Protein AF-A0A7V3QHI1-F1 (afdb_monomer_lite)

Secondary structure (DSSP, 8-state):
-HHHHHHHHHHHHHHHHHHHHHHHHHHHHHHHHHHT-TT--HHHHHHHHHHHS-TT-BHHHHHHHH-S-SEEEEEEEE-S------S----EEEEEEEEEE-TTSEEEEEEEE-TT--S-GGGPBEEEEEEEEGGG------------

pLDDT: mean 73.35, std 16.1, range [32.34, 92.44]

Radius of gyration: 21.73 Å; chains: 1; bounding box: 39×49×72 Å

Foldseek 3Di:
DVVVVVVVVVVVVVVVVVVVVVVVVVVLVVLLVLLPDQPRDQVSVVVSCPVQPPFFRFQLSCCVRNNAAPDKDWDWAFDPDDDDDPDDDRDIWIWIWRWHAHPVQKIKIWIFTPPDDPDDNRNTTTHDMDIDGNVVDPPVPPPDPDDD

Structure (mmCIF, N/CA/C/O backbone):
data_AF-A0A7V3QHI1-F1
#
_entry.id   AF-A0A7V3QHI1-F1
#
loop_
_atom_site.group_PDB
_atom_site.id
_atom_site.type_symbol
_atom_site.label_atom_id
_atom_site.label_alt_id
_atom_site.label_comp_id
_atom_site.label_asym_id
_atom_site.label_entity_id
_atom_site.label_seq_id
_atom_site.pdbx_PDB_ins_code
_atom_site.Cartn_x
_atom_site.Cartn_y
_atom_site.Cartn_z
_atom_site.occupancy
_atom_site.B_iso_or_equiv
_atom_site.auth_seq_id
_atom_site.auth_comp_id
_atom_site.auth_asym_id
_atom_site.auth_atom_id
_atom_site.pdbx_PDB_model_num
ATOM 1 N N . MET A 1 1 ? -4.327 35.519 43.438 1.00 55.12 1 MET A N 1
ATOM 2 C CA . MET A 1 1 ? -5.447 34.858 42.721 1.00 55.12 1 MET A CA 1
ATOM 3 C C . MET A 1 1 ? -5.149 34.483 41.259 1.00 55.12 1 MET A C 1
ATOM 5 O O . MET A 1 1 ? -5.795 33.575 40.759 1.00 55.12 1 MET A O 1
ATOM 9 N N . LYS A 1 2 ? -4.163 35.085 40.565 1.00 57.31 2 LYS A N 1
ATOM 10 C CA . LYS A 1 2 ? -3.856 34.761 39.148 1.00 57.31 2 LYS A CA 1
ATOM 11 C C . LYS A 1 2 ? -3.287 33.346 38.908 1.00 57.31 2 LYS A C 1
ATOM 13 O O . LYS A 1 2 ? -3.585 32.745 37.887 1.00 57.31 2 LYS A O 1
ATOM 18 N N . GLY A 1 3 ? -2.529 32.776 39.851 1.00 60.22 3 GLY A N 1
ATOM 19 C CA . GLY A 1 3 ? -1.883 31.460 39.675 1.00 60.22 3 GLY A CA 1
ATOM 20 C C . GLY A 1 3 ? -2.820 30.243 39.686 1.00 60.22 3 GLY A C 1
ATOM 21 O O . GLY A 1 3 ? -2.442 29.179 39.206 1.00 60.22 3 GLY A O 1
ATOM 22 N N . TRP A 1 4 ? -4.043 30.384 40.204 1.00 66.50 4 TRP A N 1
ATOM 23 C CA . TRP A 1 4 ? -5.008 29.279 40.275 1.00 66.50 4 TRP A CA 1
ATOM 24 C C . TRP A 1 4 ? -5.697 29.039 38.922 1.00 66.50 4 TRP A C 1
ATOM 26 O O . TRP A 1 4 ? -5.830 27.900 38.484 1.00 66.50 4 TRP A O 1
ATOM 36 N N . TYR A 1 5 ? -6.008 30.119 38.199 1.00 71.12 5 TYR A N 1
ATOM 37 C CA . TYR A 1 5 ? -6.577 30.067 36.850 1.00 71.12 5 TYR A CA 1
ATOM 38 C C . TYR A 1 5 ? -5.637 29.407 35.832 1.00 71.12 5 TYR A C 1
ATOM 40 O O . TYR A 1 5 ? -6.076 28.572 35.046 1.00 71.12 5 TYR A O 1
ATOM 48 N N . TYR A 1 6 ? -4.334 29.703 35.887 1.00 71.12 6 TYR A N 1
ATOM 49 C CA . TYR A 1 6 ? -3.350 29.082 34.991 1.00 71.12 6 TYR A CA 1
ATOM 50 C C . TYR A 1 6 ? -3.242 27.565 35.179 1.00 71.12 6 TYR A C 1
ATOM 52 O O . TYR A 1 6 ? -3.085 26.839 34.202 1.00 71.12 6 TYR A O 1
ATOM 60 N N . ARG A 1 7 ? -3.371 27.069 36.417 1.00 72.25 7 ARG A N 1
ATOM 61 C CA . ARG A 1 7 ? -3.342 25.627 36.703 1.00 72.25 7 ARG A CA 1
ATOM 62 C C . ARG A 1 7 ? -4.565 24.901 36.145 1.00 72.25 7 ARG A C 1
ATOM 64 O O . ARG A 1 7 ? -4.416 23.806 35.616 1.00 72.25 7 ARG A O 1
ATOM 71 N N . ILE A 1 8 ? -5.744 25.520 36.211 1.00 78.00 8 ILE A N 1
ATOM 72 C CA . ILE A 1 8 ? -6.985 24.951 35.662 1.00 78.00 8 ILE A CA 1
ATOM 73 C C . ILE A 1 8 ? -6.934 24.914 34.129 1.00 78.00 8 ILE A C 1
ATOM 75 O O . ILE A 1 8 ? -7.241 23.883 33.535 1.00 78.00 8 ILE A O 1
ATOM 79 N N . ILE A 1 9 ? -6.487 26.002 33.489 1.00 78.69 9 ILE A N 1
ATOM 80 C CA . ILE A 1 9 ? -6.352 26.067 32.025 1.00 78.69 9 ILE A CA 1
ATOM 81 C C . ILE A 1 9 ? -5.334 25.033 31.532 1.00 78.69 9 ILE A C 1
ATOM 83 O O . ILE A 1 9 ? -5.623 24.305 30.588 1.00 78.69 9 ILE A O 1
ATOM 87 N N . LEU A 1 10 ? -4.175 24.918 32.190 1.00 79.75 10 LEU A N 1
ATOM 88 C CA . LEU A 1 10 ? -3.149 23.939 31.827 1.00 79.75 10 LEU A CA 1
ATOM 89 C C . LEU A 1 10 ? -3.674 22.500 31.936 1.00 79.75 10 LEU A C 1
ATOM 91 O O . LEU A 1 10 ? -3.471 21.710 31.020 1.00 79.75 10 LEU A O 1
ATOM 95 N N . MET A 1 11 ? -4.384 22.172 33.019 1.00 76.12 11 MET A N 1
ATOM 96 C CA . MET A 1 11 ? -4.980 20.846 33.206 1.00 76.12 11 MET A CA 1
ATOM 97 C C . MET A 1 11 ? -6.023 20.541 32.129 1.00 76.12 11 MET A C 1
ATOM 99 O O . MET A 1 11 ? -5.965 19.479 31.523 1.00 76.12 11 MET A O 1
ATOM 103 N N . ALA A 1 12 ? -6.921 21.481 31.820 1.00 73.75 12 ALA A N 1
ATOM 104 C CA . ALA A 1 12 ? -7.907 21.304 30.754 1.00 73.75 12 ALA A CA 1
ATOM 105 C C . ALA A 1 12 ? -7.244 21.080 29.383 1.00 73.75 12 ALA A C 1
ATOM 107 O O . ALA A 1 12 ? -7.670 20.213 28.622 1.00 73.75 12 ALA A O 1
ATOM 108 N N . LEU A 1 13 ? -6.170 21.815 29.087 1.00 77.00 13 LEU A N 1
ATOM 109 C CA . LEU A 1 13 ? -5.438 21.717 27.825 1.00 77.00 13 LEU A CA 1
ATOM 110 C C . LEU A 1 13 ? -4.695 20.377 27.705 1.00 77.00 13 LEU A C 1
ATOM 112 O O . LEU A 1 13 ? -4.743 19.747 26.651 1.00 77.00 13 LEU A O 1
ATOM 116 N N . VAL A 1 14 ? -4.097 19.887 28.797 1.00 73.94 14 VAL A N 1
ATOM 117 C CA . VAL A 1 14 ? -3.502 18.541 28.860 1.00 73.94 14 VAL A CA 1
ATOM 118 C C . VAL A 1 14 ? -4.568 17.464 28.658 1.00 73.94 14 VAL A C 1
ATOM 120 O O . VAL A 1 14 ? -4.362 16.565 27.848 1.00 73.94 14 VAL A O 1
ATOM 123 N N . THR A 1 15 ? -5.731 17.563 29.306 1.00 68.94 15 THR A N 1
ATOM 124 C CA . THR A 1 15 ? -6.814 16.578 29.138 1.00 68.94 15 THR A CA 1
ATOM 125 C C . THR A 1 15 ? -7.354 16.558 27.706 1.00 68.94 15 THR A C 1
ATOM 127 O O . THR A 1 15 ? -7.603 15.484 27.162 1.00 68.94 15 THR A O 1
ATOM 130 N N . ILE A 1 16 ? -7.485 17.723 27.061 1.00 71.50 16 ILE A N 1
ATOM 131 C CA . ILE A 1 16 ? -7.887 17.827 25.649 1.00 71.50 16 ILE A CA 1
ATOM 132 C C . ILE A 1 16 ? -6.830 17.186 24.740 1.00 71.50 16 ILE A C 1
ATOM 134 O O . ILE A 1 16 ? -7.182 16.399 23.863 1.00 71.50 16 ILE A O 1
ATOM 138 N N . LEU A 1 17 ? -5.542 17.465 24.970 1.00 67.94 17 LEU A N 1
ATOM 139 C CA . LEU A 1 17 ? -4.438 16.876 24.203 1.00 67.94 17 LEU A CA 1
ATOM 140 C C . LEU A 1 17 ? -4.372 15.351 24.360 1.00 67.94 17 LEU A C 1
ATOM 142 O O . LEU A 1 17 ? -4.238 14.640 23.365 1.00 67.94 17 LEU A O 1
ATOM 146 N N . VAL A 1 18 ? -4.518 14.839 25.585 1.00 69.75 18 VAL A N 1
ATOM 147 C CA . VAL A 1 18 ? -4.555 13.394 25.859 1.00 69.75 18 VAL A CA 1
ATOM 148 C C . VAL A 1 18 ? -5.783 12.758 25.203 1.00 69.75 18 VAL A C 1
ATOM 150 O O . VAL A 1 18 ? -5.652 11.740 24.527 1.00 69.75 18 VAL A O 1
ATOM 153 N N . GLY A 1 19 ? -6.959 13.385 25.309 1.00 60.81 19 GLY A N 1
ATOM 154 C CA . GLY A 1 19 ? -8.190 12.905 24.677 1.00 60.81 19 GLY A CA 1
ATOM 155 C C . GLY A 1 19 ? -8.113 12.858 23.146 1.00 60.81 19 GLY A C 1
ATOM 156 O O . GLY A 1 19 ? -8.548 11.879 22.538 1.00 60.81 19 GLY A O 1
ATOM 157 N N . LEU A 1 20 ? -7.517 13.874 22.515 1.00 66.75 20 LEU A N 1
ATOM 158 C CA . LEU A 1 20 ? -7.255 13.902 21.070 1.00 66.75 20 LEU A CA 1
ATOM 159 C C . LEU A 1 20 ? -6.260 12.811 20.653 1.00 66.75 20 LEU A C 1
ATOM 161 O O . LEU A 1 20 ? -6.472 12.146 19.639 1.00 66.75 20 LEU A O 1
ATOM 165 N N . SER A 1 21 ? -5.207 12.598 21.445 1.00 63.41 21 SER A N 1
ATOM 166 C CA . SER A 1 21 ? -4.199 11.566 21.184 1.00 63.41 21 SER A CA 1
ATOM 167 C C . SER A 1 21 ? -4.792 10.153 21.261 1.00 63.41 21 SER A C 1
ATOM 169 O O . SER A 1 21 ? -4.610 9.351 20.344 1.00 63.41 21 SER A O 1
ATOM 171 N N . CYS A 1 22 ? -5.595 9.868 22.293 1.00 65.19 22 CYS A N 1
ATOM 172 C CA . CYS A 1 22 ? -6.287 8.585 22.439 1.00 65.19 22 CYS A CA 1
ATOM 173 C C . CYS A 1 22 ? -7.270 8.322 21.290 1.00 65.19 22 CYS A C 1
ATOM 175 O O . CYS A 1 22 ? -7.244 7.237 20.712 1.00 65.19 22 CYS A O 1
ATOM 177 N N . LYS A 1 23 ? -8.089 9.312 20.904 1.00 66.44 23 LYS A N 1
ATOM 178 C CA . LYS A 1 23 ? -9.025 9.166 19.774 1.00 66.44 23 LYS A CA 1
ATOM 179 C C . LYS A 1 23 ? -8.308 8.899 18.454 1.00 66.44 23 LYS A C 1
ATOM 181 O O . LYS A 1 23 ? -8.747 8.055 17.680 1.00 66.44 23 LYS A O 1
ATOM 186 N N . ARG A 1 24 ? -7.188 9.585 18.207 1.00 65.25 24 ARG A N 1
ATOM 187 C CA . ARG A 1 24 ? -6.380 9.378 16.999 1.00 65.25 24 ARG A CA 1
ATOM 188 C C . ARG A 1 24 ? -5.746 7.986 16.967 1.00 65.25 24 ARG A C 1
ATOM 190 O O . ARG A 1 24 ? -5.699 7.367 15.909 1.00 65.25 24 ARG A O 1
ATOM 197 N N . SER A 1 25 ? -5.292 7.491 18.118 1.00 66.69 25 SER A N 1
ATOM 198 C CA . SER A 1 25 ? -4.760 6.131 18.254 1.00 66.69 25 SER A CA 1
ATOM 199 C C . SER A 1 25 ? -5.828 5.072 17.960 1.00 66.69 25 SER A C 1
ATOM 201 O O . SER A 1 25 ? -5.589 4.152 17.182 1.00 66.69 25 SER A O 1
ATOM 203 N N . GLN A 1 26 ? -7.033 5.251 18.508 1.00 69.88 26 GLN A N 1
ATOM 204 C CA . GLN A 1 26 ? -8.155 4.340 18.289 1.00 69.88 26 GLN A CA 1
ATOM 205 C C . GLN A 1 26 ? -8.600 4.320 16.822 1.00 69.88 26 GLN A C 1
ATOM 207 O O . GLN A 1 26 ? -8.705 3.254 16.230 1.00 69.88 26 GLN A O 1
ATOM 212 N N . MET A 1 27 ? -8.725 5.492 16.193 1.00 70.69 27 MET A N 1
ATOM 213 C CA . MET A 1 27 ? -9.063 5.598 14.772 1.00 70.69 27 MET A CA 1
ATOM 214 C C . MET A 1 27 ? -8.028 4.900 13.877 1.00 70.69 27 MET A C 1
ATOM 216 O O . MET A 1 27 ? -8.401 4.196 12.945 1.00 70.69 27 MET A O 1
ATOM 220 N N . LYS A 1 28 ? -6.727 5.034 14.175 1.00 73.44 28 LYS A N 1
ATOM 221 C CA . LYS A 1 28 ? -5.679 4.317 13.431 1.00 73.44 28 LYS A CA 1
ATOM 222 C C . LYS A 1 28 ? -5.825 2.800 13.576 1.00 73.44 28 LYS A C 1
ATOM 224 O O . LYS A 1 28 ? -5.639 2.082 12.600 1.00 73.44 28 LYS A O 1
ATOM 229 N N . HIS A 1 29 ? -6.154 2.319 14.774 1.00 76.62 29 HIS A N 1
ATOM 230 C CA . HIS A 1 29 ? -6.360 0.895 15.018 1.00 76.62 29 HIS A CA 1
ATOM 231 C C . HIS A 1 29 ? -7.565 0.350 14.240 1.00 76.62 29 HIS A C 1
ATOM 233 O O . HIS A 1 29 ? -7.433 -0.662 13.558 1.00 76.62 29 HIS A O 1
ATOM 239 N N . ASP A 1 30 ? -8.694 1.058 14.264 1.00 79.88 30 ASP A N 1
ATOM 240 C CA . ASP A 1 30 ? -9.910 0.661 13.546 1.00 79.88 30 ASP A CA 1
ATOM 241 C C . ASP A 1 30 ? -9.679 0.636 12.022 1.00 79.88 30 ASP A C 1
ATOM 243 O O . ASP A 1 30 ? -10.076 -0.303 11.333 1.00 79.88 30 ASP A O 1
ATOM 247 N N . ILE A 1 31 ? -8.954 1.627 11.489 1.00 79.88 31 ILE A N 1
ATOM 248 C CA . ILE A 1 31 ? -8.588 1.696 10.065 1.00 79.88 31 ILE A CA 1
ATOM 249 C C . ILE A 1 31 ? -7.642 0.548 9.674 1.00 79.88 31 ILE A C 1
ATOM 251 O O . ILE A 1 31 ? -7.776 -0.019 8.589 1.00 79.88 31 ILE A O 1
ATOM 255 N N . LEU A 1 32 ? -6.713 0.155 10.550 1.00 81.12 32 LEU A N 1
ATOM 256 C CA . LEU A 1 32 ? -5.841 -0.999 10.311 1.00 81.12 32 LEU A CA 1
ATOM 257 C C . LEU A 1 32 ? -6.590 -2.331 10.376 1.00 81.12 32 LEU A C 1
ATOM 259 O O . LEU A 1 32 ? -6.287 -3.242 9.610 1.00 81.12 32 LEU A O 1
ATOM 263 N N . GLN A 1 33 ? -7.602 -2.455 11.233 1.00 83.62 33 GLN A N 1
ATOM 264 C CA . GLN A 1 33 ? -8.467 -3.634 11.204 1.00 83.62 33 GLN A CA 1
ATOM 265 C C . GLN A 1 33 ? -9.221 -3.738 9.874 1.00 83.62 33 GLN A C 1
ATOM 267 O O . GLN A 1 33 ? -9.323 -4.828 9.315 1.00 83.62 33 GLN A O 1
ATOM 272 N N . LEU A 1 34 ? -9.684 -2.609 9.325 1.00 84.50 34 LEU A N 1
ATOM 273 C CA . LEU A 1 34 ? -10.283 -2.576 7.989 1.00 84.50 34 LEU A CA 1
ATOM 274 C C . LEU A 1 34 ? -9.268 -2.953 6.901 1.00 84.50 34 LEU A C 1
ATOM 276 O O . LEU A 1 34 ? -9.607 -3.704 5.991 1.00 84.50 34 LEU A O 1
ATOM 280 N N . TRP A 1 35 ? -8.014 -2.508 7.004 1.00 86.50 35 TRP A N 1
ATOM 281 C CA . TRP A 1 35 ? -6.962 -2.884 6.052 1.00 86.50 35 TRP A CA 1
ATOM 282 C C . TRP A 1 35 ? -6.812 -4.407 5.908 1.00 86.50 35 TRP A C 1
ATOM 284 O O . TRP A 1 35 ? -6.757 -4.923 4.791 1.00 86.50 35 TRP A O 1
ATOM 294 N N . HIS A 1 36 ? -6.830 -5.131 7.027 1.00 81.00 36 HIS A N 1
ATOM 295 C CA . HIS A 1 36 ? -6.724 -6.593 7.046 1.00 81.00 36 HIS A CA 1
ATOM 296 C C . HIS A 1 36 ? -8.069 -7.323 6.874 1.00 81.00 36 HIS A C 1
ATOM 298 O O . HIS A 1 36 ? -8.101 -8.552 6.849 1.00 81.00 36 HIS A O 1
ATOM 304 N N . GLY A 1 37 ? -9.182 -6.596 6.753 1.00 82.12 37 GLY A N 1
ATOM 305 C CA . GLY A 1 37 ? -10.508 -7.177 6.577 1.00 82.12 37 GLY A CA 1
ATOM 306 C C . GLY A 1 37 ? -10.692 -7.811 5.196 1.00 82.12 37 GLY A C 1
ATOM 307 O O . GLY A 1 37 ? -10.231 -7.284 4.182 1.00 82.12 37 GLY A O 1
ATOM 308 N N . THR A 1 38 ? -11.421 -8.925 5.141 1.00 76.50 38 THR A N 1
ATOM 309 C CA . THR A 1 38 ? -11.692 -9.677 3.902 1.00 76.50 38 THR A CA 1
ATOM 310 C C . THR A 1 38 ? -12.777 -9.035 3.031 1.00 76.50 38 THR A C 1
ATOM 312 O O . THR A 1 38 ? -12.710 -9.110 1.811 1.00 76.50 38 THR A O 1
ATOM 315 N N . ASN A 1 39 ? -13.730 -8.316 3.635 1.00 77.56 39 ASN A N 1
ATOM 316 C CA . ASN A 1 39 ? -14.883 -7.714 2.946 1.00 77.56 39 ASN A CA 1
ATOM 317 C C . ASN A 1 39 ? -14.727 -6.207 2.666 1.00 77.56 39 ASN A C 1
ATOM 319 O O . ASN A 1 39 ? -15.719 -5.478 2.618 1.00 77.56 39 ASN A O 1
ATOM 323 N N . VAL A 1 40 ? -13.495 -5.714 2.534 1.00 82.56 40 VAL A N 1
ATOM 324 C CA . VAL A 1 40 ? -13.232 -4.285 2.301 1.00 82.56 40 VAL A CA 1
ATOM 325 C C . VAL A 1 40 ? -13.081 -4.014 0.813 1.00 82.56 40 VAL A C 1
ATOM 327 O O . VAL A 1 40 ? -12.215 -4.586 0.152 1.00 82.56 40 VAL A O 1
ATOM 330 N N . ALA A 1 41 ? -13.928 -3.122 0.297 1.00 85.06 41 ALA A N 1
ATOM 331 C CA . ALA A 1 41 ? -13.941 -2.759 -1.113 1.00 85.06 41 ALA A CA 1
ATOM 332 C C . ALA A 1 41 ? -12.640 -2.052 -1.523 1.00 85.06 41 ALA A C 1
ATOM 334 O O . ALA A 1 41 ? -12.051 -1.305 -0.740 1.00 85.06 41 ALA A O 1
ATOM 335 N N . LEU A 1 42 ? -12.226 -2.211 -2.784 1.00 83.50 42 LEU A N 1
ATOM 336 C CA . LEU A 1 42 ? -11.000 -1.600 -3.314 1.00 83.50 42 LEU A CA 1
ATOM 337 C C . LEU A 1 42 ? -10.936 -0.079 -3.092 1.00 83.50 42 LEU A C 1
ATOM 339 O O . LEU A 1 42 ? -9.897 0.450 -2.708 1.00 83.50 42 LEU A O 1
ATOM 343 N N . GLU A 1 43 ? -12.058 0.620 -3.270 1.00 85.50 43 GLU A N 1
ATOM 344 C CA . GLU A 1 43 ? -12.171 2.065 -3.026 1.00 85.50 43 GLU A CA 1
ATOM 345 C C . GLU A 1 43 ? -11.877 2.427 -1.564 1.00 85.50 43 GLU A C 1
ATOM 347 O O . GLU A 1 43 ? -11.181 3.401 -1.285 1.00 85.50 43 GLU A O 1
ATOM 352 N N . GLN A 1 44 ? -12.336 1.606 -0.618 1.00 85.12 44 GLN A N 1
ATOM 353 C CA . GLN A 1 44 ? -12.045 1.800 0.801 1.00 85.12 44 GLN A CA 1
ATOM 354 C C . GLN A 1 44 ? -10.564 1.549 1.095 1.00 85.12 44 GLN A C 1
ATOM 356 O O . GLN A 1 44 ? -9.968 2.291 1.869 1.00 85.12 44 GLN A O 1
ATOM 361 N N . ARG A 1 45 ? -9.936 0.569 0.433 1.00 84.62 45 ARG A N 1
ATOM 362 C CA . ARG A 1 45 ? -8.490 0.314 0.561 1.00 84.62 45 ARG A CA 1
ATOM 363 C C . ARG A 1 45 ? -7.650 1.493 0.070 1.00 84.62 45 ARG A C 1
ATOM 365 O O . ARG A 1 45 ? -6.646 1.813 0.697 1.00 84.62 45 ARG A O 1
ATOM 372 N N . VAL A 1 46 ? -8.077 2.175 -0.996 1.00 85.62 46 VAL A N 1
ATOM 373 C CA . VAL A 1 46 ? -7.436 3.418 -1.466 1.00 85.62 46 VAL A CA 1
ATOM 374 C C . VAL A 1 46 ? -7.481 4.492 -0.385 1.00 85.62 46 VAL A C 1
ATOM 376 O O . VAL A 1 46 ? -6.445 5.073 -0.067 1.00 85.62 46 VAL A O 1
ATOM 379 N N . VAL A 1 47 ? -8.658 4.727 0.202 1.00 86.38 47 VAL A N 1
ATOM 380 C CA . VAL A 1 47 ? -8.825 5.718 1.275 1.00 86.38 47 VAL A CA 1
ATOM 381 C C . VAL A 1 47 ? -7.956 5.357 2.479 1.00 86.38 47 VAL A C 1
ATOM 383 O O . VAL A 1 47 ? -7.246 6.210 2.997 1.00 86.38 47 VAL A O 1
ATOM 386 N N . ILE A 1 48 ? -7.934 4.083 2.880 1.00 85.31 48 ILE A N 1
ATOM 387 C CA . ILE A 1 48 ? -7.092 3.592 3.980 1.00 85.31 48 ILE A CA 1
ATOM 388 C C . ILE A 1 48 ? -5.613 3.900 3.721 1.00 85.31 48 ILE A C 1
ATOM 390 O O . ILE A 1 48 ? -4.936 4.431 4.597 1.00 85.31 48 ILE A O 1
ATOM 394 N N . VAL A 1 49 ? -5.110 3.612 2.519 1.00 86.75 49 VAL A N 1
ATOM 395 C CA . VAL A 1 49 ? -3.712 3.888 2.154 1.00 86.75 49 VAL A CA 1
ATOM 396 C C . VAL A 1 49 ? -3.428 5.387 2.171 1.00 86.75 49 VAL A C 1
ATOM 398 O O . VAL A 1 49 ? -2.397 5.788 2.698 1.00 86.75 49 VAL A O 1
ATOM 401 N N . GLN A 1 50 ? -4.333 6.220 1.654 1.00 85.62 50 GLN A N 1
ATOM 402 C CA . GLN A 1 50 ? -4.175 7.679 1.664 1.00 85.62 50 GLN A CA 1
ATOM 403 C C . GLN A 1 50 ? -4.157 8.266 3.083 1.00 85.62 50 GLN A C 1
ATOM 405 O O . GLN A 1 50 ? -3.390 9.188 3.351 1.00 85.62 50 GLN A O 1
ATOM 410 N N . GLU A 1 51 ? -4.976 7.727 3.987 1.00 83.88 51 GLU A N 1
ATOM 411 C CA . GLU A 1 51 ? -5.068 8.177 5.382 1.00 83.88 51 GLU A CA 1
ATOM 412 C C . GLU A 1 51 ? -3.894 7.682 6.239 1.00 83.88 51 GLU A C 1
ATOM 414 O O . GLU A 1 51 ? -3.409 8.388 7.126 1.00 83.88 51 GLU A O 1
ATOM 419 N N . LEU A 1 52 ? -3.428 6.456 5.993 1.00 84.06 52 LEU A N 1
ATOM 420 C CA . LEU A 1 52 ? -2.380 5.826 6.792 1.00 84.06 52 LEU A CA 1
ATOM 421 C 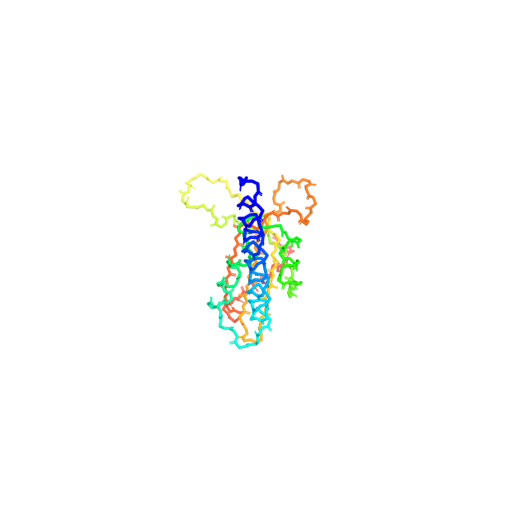C . LEU A 1 52 ? -0.970 6.124 6.285 1.00 84.06 52 LEU A C 1
ATOM 423 O O . LEU A 1 52 ? -0.042 6.221 7.092 1.00 84.06 52 LEU A O 1
ATOM 427 N N . VAL A 1 53 ? -0.792 6.250 4.971 1.00 86.31 53 VAL A N 1
ATOM 428 C CA . VAL A 1 53 ? 0.515 6.376 4.330 1.00 86.31 53 VAL A CA 1
ATOM 429 C C . VAL A 1 53 ? 0.632 7.731 3.648 1.00 86.31 53 VAL A C 1
ATOM 431 O O . VAL A 1 53 ? 0.140 7.959 2.545 1.00 86.31 53 VAL A O 1
ATOM 434 N N . SER A 1 54 ? 1.360 8.637 4.296 1.00 80.94 54 SER A N 1
ATOM 435 C CA . SER A 1 54 ? 1.672 9.942 3.722 1.00 80.94 54 SER A CA 1
ATOM 436 C C . SER A 1 54 ? 2.508 9.818 2.446 1.00 80.94 54 SER A C 1
ATOM 438 O O . SER A 1 54 ? 3.386 8.959 2.331 1.00 80.94 54 SER A O 1
ATOM 440 N N . ALA A 1 55 ? 2.318 10.758 1.519 1.00 76.56 55 ALA A N 1
ATOM 441 C CA . ALA A 1 55 ? 3.243 10.942 0.407 1.00 76.56 55 ALA A CA 1
ATOM 442 C C . ALA A 1 55 ? 4.683 11.107 0.935 1.00 76.56 55 ALA A C 1
ATOM 444 O O . ALA A 1 55 ? 4.925 11.862 1.879 1.00 76.56 55 ALA A O 1
ATOM 445 N N . GLY A 1 56 ? 5.633 10.376 0.347 1.00 79.25 56 GLY A N 1
ATOM 446 C CA . GLY A 1 56 ? 7.026 10.359 0.794 1.00 79.25 56 GLY A CA 1
ATOM 447 C C . GLY A 1 56 ? 7.319 9.491 2.025 1.00 79.25 56 GLY A C 1
ATOM 448 O O . GLY A 1 56 ? 8.457 9.503 2.492 1.00 79.25 56 GLY A O 1
ATOM 449 N N . ALA A 1 57 ? 6.348 8.727 2.544 1.00 85.25 57 ALA A N 1
ATOM 450 C CA . ALA A 1 57 ? 6.599 7.744 3.599 1.00 85.25 57 ALA A CA 1
ATOM 451 C C . ALA A 1 57 ? 7.699 6.758 3.182 1.00 85.25 57 ALA A C 1
ATOM 453 O O . ALA A 1 57 ? 7.755 6.318 2.033 1.00 85.25 57 ALA A O 1
ATOM 454 N N . ARG A 1 58 ? 8.584 6.416 4.119 1.00 88.50 58 ARG A N 1
ATOM 455 C CA . ARG A 1 58 ? 9.676 5.466 3.873 1.00 88.50 58 ARG A CA 1
ATOM 456 C C . ARG A 1 58 ? 9.158 4.033 3.854 1.00 88.50 58 ARG A C 1
ATOM 458 O O . ARG A 1 58 ? 8.183 3.732 4.535 1.00 88.50 58 ARG A O 1
ATOM 465 N N . MET A 1 59 ? 9.853 3.141 3.155 1.00 86.94 59 MET A N 1
ATOM 466 C CA . MET A 1 59 ? 9.504 1.713 3.100 1.00 86.94 59 MET A CA 1
ATOM 467 C C . MET A 1 59 ? 9.340 1.080 4.482 1.00 86.94 59 MET A C 1
ATOM 469 O O . MET A 1 59 ? 8.347 0.401 4.718 1.00 86.94 59 MET A O 1
ATOM 473 N N . SER A 1 60 ? 10.256 1.362 5.415 1.00 85.75 60 SER A N 1
ATOM 474 C CA . SER A 1 60 ? 10.134 0.874 6.796 1.00 85.75 60 SER A CA 1
ATOM 475 C C . SER A 1 60 ? 8.878 1.397 7.493 1.00 85.75 60 SER A C 1
ATOM 477 O O . SER A 1 60 ? 8.168 0.640 8.136 1.00 85.75 60 SER A O 1
ATOM 479 N N . GLN A 1 61 ? 8.552 2.678 7.306 1.00 88.12 61 GLN A N 1
ATOM 480 C CA . GLN A 1 61 ? 7.345 3.272 7.885 1.00 88.12 61 GLN A CA 1
ATOM 481 C C . GLN A 1 61 ? 6.078 2.661 7.292 1.00 88.12 61 GLN A C 1
ATOM 483 O O . GLN A 1 61 ? 5.085 2.518 7.992 1.00 88.12 61 GLN A O 1
ATOM 488 N N . VAL A 1 62 ? 6.101 2.317 6.006 1.00 89.12 62 VAL A N 1
ATOM 489 C CA . VAL A 1 62 ? 4.983 1.648 5.343 1.00 89.12 62 VAL A CA 1
ATOM 490 C C . VAL A 1 62 ? 4.774 0.252 5.917 1.00 89.12 62 VAL A C 1
ATOM 492 O O . VAL A 1 62 ? 3.641 -0.070 6.254 1.00 89.12 62 VAL A O 1
ATOM 495 N N . GLU A 1 63 ? 5.833 -0.540 6.085 1.00 88.94 63 GLU A N 1
ATOM 496 C CA . GLU A 1 63 ? 5.740 -1.863 6.721 1.00 88.94 63 GLU A CA 1
ATOM 497 C C . GLU A 1 63 ? 5.295 -1.775 8.185 1.00 88.94 63 GLU A C 1
ATOM 499 O O . GLU A 1 63 ? 4.451 -2.555 8.615 1.00 88.94 63 GLU A O 1
ATOM 504 N N . ASP A 1 64 ? 5.793 -0.792 8.941 1.00 87.75 64 ASP A N 1
ATOM 505 C CA . ASP A 1 64 ? 5.381 -0.561 10.332 1.00 87.75 64 ASP A CA 1
ATOM 506 C C . ASP A 1 64 ? 3.889 -0.200 10.446 1.00 87.75 64 ASP A C 1
ATOM 508 O O . ASP A 1 64 ? 3.261 -0.417 11.484 1.00 87.75 64 ASP A O 1
ATOM 512 N N . ILE A 1 65 ? 3.323 0.415 9.404 1.00 88.62 65 ILE A N 1
ATOM 513 C CA . ILE A 1 65 ? 1.931 0.862 9.380 1.00 88.62 65 ILE A CA 1
ATOM 514 C C . ILE A 1 65 ? 1.022 -0.236 8.832 1.00 88.62 65 ILE A C 1
ATOM 516 O O . ILE A 1 65 ? 0.079 -0.610 9.515 1.00 88.62 65 ILE A O 1
ATOM 520 N N . LEU A 1 66 ? 1.280 -0.726 7.621 1.00 89.69 66 LEU A N 1
ATOM 521 C CA . LEU A 1 66 ? 0.401 -1.643 6.885 1.00 89.69 66 LEU A CA 1
ATOM 522 C C . LEU A 1 66 ? 0.729 -3.126 7.105 1.00 89.69 66 LEU A C 1
ATOM 524 O O . LEU A 1 66 ? -0.016 -3.991 6.640 1.00 89.69 66 LEU A O 1
ATOM 528 N N . GLY A 1 67 ? 1.831 -3.422 7.793 1.00 89.38 67 GLY A N 1
ATOM 529 C CA . GLY A 1 67 ? 2.395 -4.761 7.874 1.00 89.38 67 GLY A CA 1
ATOM 530 C C . GLY A 1 67 ? 3.247 -5.119 6.650 1.00 89.38 67 GLY A C 1
ATOM 531 O O . GLY A 1 67 ? 3.437 -4.301 5.746 1.00 89.38 67 GLY A O 1
ATOM 532 N N . PRO A 1 68 ? 3.792 -6.347 6.611 1.00 90.12 68 PRO A N 1
ATOM 533 C CA . PRO A 1 68 ? 4.603 -6.801 5.490 1.00 90.12 68 PRO A CA 1
ATOM 534 C C . PRO A 1 68 ? 3.759 -6.922 4.207 1.00 90.12 68 PRO A C 1
ATOM 536 O O . PRO A 1 68 ? 2.607 -7.363 4.275 1.00 90.12 68 PRO A O 1
ATOM 539 N N . PRO A 1 69 ? 4.314 -6.576 3.032 1.00 90.94 69 PRO A N 1
ATOM 540 C CA . PRO A 1 69 ? 3.630 -6.786 1.762 1.00 90.94 69 PRO A CA 1
ATOM 541 C C . PRO A 1 69 ? 3.504 -8.274 1.428 1.00 90.94 69 PRO A C 1
ATOM 543 O O . PRO A 1 69 ? 4.351 -9.083 1.808 1.00 90.94 69 PRO A O 1
ATOM 546 N N . THR A 1 70 ? 2.479 -8.629 0.651 1.00 90.88 70 THR A N 1
ATOM 547 C CA . THR A 1 70 ? 2.300 -9.992 0.127 1.00 90.88 70 THR A CA 1
ATOM 548 C C . THR A 1 70 ? 3.451 -10.380 -0.800 1.00 90.88 70 THR A C 1
ATOM 550 O O . THR A 1 70 ? 3.933 -11.510 -0.773 1.00 90.88 70 THR A O 1
ATOM 553 N N . ARG A 1 71 ? 3.901 -9.429 -1.625 1.00 89.44 71 ARG A N 1
ATOM 554 C CA . ARG A 1 71 ? 4.985 -9.611 -2.591 1.00 89.44 71 ARG A CA 1
ATOM 555 C C . ARG A 1 71 ? 5.780 -8.320 -2.750 1.00 89.44 71 ARG A C 1
ATOM 557 O O . ARG A 1 71 ? 5.228 -7.223 -2.676 1.00 89.44 71 ARG A O 1
ATOM 564 N N . ILE A 1 72 ? 7.074 -8.468 -3.012 1.00 89.25 72 ILE A N 1
ATOM 565 C CA . ILE A 1 72 ? 7.970 -7.370 -3.369 1.00 89.25 72 ILE A CA 1
ATOM 566 C C . ILE A 1 72 ? 8.459 -7.601 -4.795 1.00 89.25 72 ILE A C 1
ATOM 568 O O . ILE A 1 72 ? 8.910 -8.698 -5.122 1.00 89.25 72 ILE A O 1
ATOM 572 N N . GLU A 1 73 ? 8.371 -6.577 -5.639 1.00 88.19 73 GLU A N 1
ATOM 573 C CA . GLU A 1 73 ? 8.869 -6.625 -7.014 1.00 88.19 73 GLU A CA 1
ATOM 574 C C . GLU A 1 73 ? 9.866 -5.505 -7.283 1.00 88.19 73 GLU A C 1
ATOM 576 O O . GLU A 1 73 ? 9.638 -4.350 -6.928 1.00 88.19 73 GLU A O 1
ATOM 581 N N . LEU A 1 74 ? 10.953 -5.845 -7.972 1.00 85.75 74 LEU A N 1
ATOM 582 C CA . LEU A 1 74 ? 11.853 -4.864 -8.561 1.00 85.75 74 LEU A CA 1
ATOM 583 C C . LEU A 1 74 ? 11.412 -4.608 -9.995 1.00 85.75 74 LEU A C 1
ATOM 585 O O . LEU A 1 74 ? 11.326 -5.527 -10.809 1.00 85.75 74 LEU A O 1
ATOM 589 N N . TRP A 1 75 ? 11.138 -3.350 -10.304 1.00 82.88 75 TRP A N 1
ATOM 590 C CA . TRP A 1 75 ? 10.731 -2.925 -11.625 1.00 82.88 75 TRP A CA 1
ATOM 591 C C . TRP A 1 75 ? 11.754 -1.968 -12.218 1.00 82.88 75 TRP A C 1
ATOM 593 O O . TRP A 1 75 ? 12.123 -0.963 -11.613 1.00 82.88 75 TRP A O 1
ATOM 603 N N . HIS A 1 76 ? 12.173 -2.275 -13.439 1.00 80.94 76 HIS A N 1
ATOM 604 C CA . HIS A 1 76 ? 12.997 -1.410 -14.262 1.00 80.94 76 HIS A CA 1
ATOM 605 C C . HIS A 1 76 ? 12.226 -1.108 -15.543 1.00 80.94 76 HIS A C 1
ATOM 607 O O . HIS A 1 76 ? 11.931 -2.010 -16.329 1.00 80.94 76 HIS A O 1
ATOM 613 N N . GLY A 1 77 ? 11.889 0.156 -15.772 1.00 71.12 77 GLY A N 1
ATOM 614 C CA . GLY A 1 77 ? 11.128 0.516 -16.958 1.00 71.12 77 GLY A CA 1
ATOM 615 C C . GLY A 1 77 ? 11.061 2.014 -17.211 1.00 71.12 77 GLY A C 1
ATOM 616 O O . GLY A 1 77 ? 11.705 2.801 -16.518 1.00 71.12 77 GLY A O 1
ATOM 617 N N . PRO A 1 78 ? 10.351 2.435 -18.266 1.00 67.75 78 PRO A N 1
ATOM 618 C CA . PRO A 1 78 ? 10.278 3.841 -18.636 1.00 67.75 78 PRO A CA 1
ATOM 619 C C . PRO A 1 78 ? 9.533 4.634 -17.560 1.00 67.75 78 PRO A C 1
ATOM 621 O O . PRO A 1 78 ? 8.421 4.264 -17.203 1.00 67.75 78 PRO A O 1
ATOM 624 N N . ALA A 1 79 ? 10.101 5.748 -17.093 1.00 62.09 79 ALA A N 1
ATOM 625 C CA . ALA A 1 79 ? 9.435 6.620 -16.130 1.00 62.09 79 ALA A CA 1
ATOM 626 C C . ALA A 1 79 ? 8.021 6.983 -16.617 1.00 62.09 79 ALA A C 1
ATOM 628 O O . ALA A 1 79 ? 7.859 7.694 -17.609 1.00 62.09 79 ALA A O 1
ATOM 629 N N . GLU A 1 80 ? 7.000 6.497 -15.911 1.00 57.16 80 GLU A N 1
ATOM 630 C CA . GLU A 1 80 ? 5.591 6.623 -16.316 1.00 57.16 80 GLU A CA 1
ATOM 631 C C . GLU A 1 80 ? 5.097 8.083 -16.255 1.00 57.16 80 GLU A C 1
ATOM 633 O O . GLU A 1 80 ? 4.118 8.464 -16.891 1.00 57.16 80 GLU A O 1
ATOM 638 N N . ASN A 1 81 ? 5.855 8.950 -15.578 1.00 46.19 81 ASN A N 1
ATOM 639 C CA . ASN A 1 81 ? 5.612 10.382 -15.504 1.00 46.19 81 ASN A CA 1
ATOM 640 C C . ASN A 1 81 ? 6.532 11.158 -16.447 1.00 46.19 81 ASN A C 1
ATOM 642 O O . ASN A 1 81 ? 7.569 11.676 -16.033 1.00 46.19 81 ASN A O 1
ATOM 646 N N . ARG A 1 82 ? 6.109 11.340 -17.698 1.00 42.59 82 ARG A N 1
ATOM 647 C CA . ARG A 1 82 ? 6.375 12.597 -18.408 1.00 42.59 82 ARG A CA 1
ATOM 648 C C . ARG A 1 82 ? 5.341 12.801 -19.498 1.00 42.59 82 ARG A C 1
ATOM 650 O O . ARG A 1 82 ? 5.413 12.201 -20.567 1.00 42.59 82 ARG A O 1
ATOM 657 N N . ALA A 1 83 ? 4.415 13.717 -19.220 1.00 40.56 83 ALA A N 1
ATOM 658 C CA . ALA A 1 83 ? 3.713 14.449 -20.255 1.00 40.56 83 ALA A CA 1
ATOM 659 C C . ALA A 1 83 ? 4.733 14.874 -21.323 1.00 40.56 83 ALA A C 1
ATOM 661 O O . ALA A 1 83 ? 5.670 15.621 -21.035 1.00 40.56 83 ALA A O 1
ATOM 662 N N . SER A 1 84 ? 4.582 14.309 -22.522 1.00 41.59 84 SER A N 1
ATOM 663 C CA . SER A 1 84 ? 4.911 14.942 -23.800 1.00 41.59 84 SER A CA 1
ATOM 664 C C . SER A 1 84 ? 6.104 15.911 -23.765 1.00 41.59 84 SER A C 1
ATOM 666 O O . SER A 1 84 ? 5.926 17.122 -23.878 1.00 41.59 84 SER A O 1
ATOM 668 N N . SER A 1 85 ? 7.332 15.400 -23.642 1.00 43.66 85 SER A N 1
ATOM 669 C CA . SER A 1 85 ? 8.517 16.170 -24.035 1.00 43.66 85 SER A CA 1
ATOM 670 C C . SER A 1 85 ? 9.154 15.511 -25.261 1.00 43.66 85 SER A C 1
ATOM 672 O O . SER A 1 85 ? 9.524 14.338 -25.191 1.00 43.66 85 SER A O 1
ATOM 674 N N . PRO A 1 86 ? 9.289 16.218 -26.398 1.00 46.53 86 PRO A N 1
ATOM 675 C CA . PRO A 1 86 ? 9.711 15.630 -27.671 1.00 46.53 86 PRO A CA 1
ATOM 676 C C . PRO A 1 86 ? 11.222 15.343 -27.759 1.00 46.53 86 PRO A C 1
ATOM 678 O O . PRO A 1 86 ? 11.725 15.015 -28.833 1.00 46.53 86 PRO A O 1
ATOM 681 N N . ARG A 1 87 ? 11.980 15.434 -26.656 1.00 49.12 87 ARG A N 1
ATOM 682 C CA . ARG A 1 87 ? 13.415 15.115 -26.636 1.00 49.12 87 ARG A CA 1
ATOM 683 C C . ARG A 1 87 ? 13.674 13.762 -25.980 1.00 49.12 87 ARG A C 1
ATOM 685 O O . ARG A 1 87 ? 13.547 13.589 -24.773 1.00 49.12 87 ARG A O 1
ATOM 692 N N . ARG A 1 88 ? 14.052 12.811 -26.838 1.00 50.22 88 ARG A N 1
ATOM 693 C CA . ARG A 1 88 ? 14.430 11.425 -26.550 1.00 50.22 88 ARG A CA 1
ATOM 694 C C . ARG A 1 88 ? 15.617 11.331 -25.584 1.00 50.22 88 ARG A C 1
ATOM 696 O O . ARG A 1 88 ? 16.750 11.142 -26.009 1.00 50.22 88 ARG A O 1
ATOM 703 N N . THR A 1 89 ? 15.328 11.327 -24.294 1.00 50.31 89 THR A N 1
ATOM 704 C CA . THR A 1 89 ? 16.109 10.541 -23.339 1.00 50.31 89 THR A CA 1
ATOM 705 C C . THR A 1 89 ? 15.100 9.652 -22.638 1.00 50.31 89 THR A C 1
ATOM 707 O O . THR A 1 89 ? 14.274 10.151 -21.875 1.00 50.31 89 THR A O 1
ATOM 710 N N . ARG A 1 90 ? 15.084 8.351 -22.961 1.00 54.56 90 ARG A N 1
ATOM 711 C CA . ARG A 1 90 ? 14.300 7.380 -22.189 1.00 54.56 90 ARG A CA 1
ATOM 712 C C . ARG A 1 90 ? 14.908 7.363 -20.793 1.00 54.56 90 ARG A C 1
ATOM 714 O O . ARG A 1 90 ? 15.974 6.793 -20.594 1.00 54.56 90 ARG A O 1
ATOM 721 N N . VAL A 1 91 ? 14.286 8.085 -19.868 1.00 59.75 91 VAL A N 1
ATOM 722 C CA . VAL A 1 91 ? 14.647 8.012 -18.458 1.00 59.75 91 VAL A CA 1
ATOM 723 C C . VAL A 1 91 ? 14.045 6.709 -17.962 1.00 59.75 91 VAL A C 1
ATOM 725 O O . VAL A 1 91 ? 12.823 6.583 -17.884 1.00 59.75 91 VAL A O 1
ATOM 728 N N . TYR A 1 92 ? 14.903 5.725 -17.728 1.00 64.19 92 TYR A N 1
ATOM 729 C CA . TYR A 1 92 ? 14.511 4.517 -17.024 1.00 64.19 92 TYR A CA 1
ATOM 730 C C . TYR A 1 92 ? 14.437 4.843 -15.535 1.00 64.19 92 TYR A C 1
ATOM 732 O O . TYR A 1 92 ? 15.311 5.538 -15.010 1.00 64.19 92 TYR A O 1
ATOM 740 N N . THR A 1 93 ? 13.376 4.390 -14.879 1.00 71.50 93 THR A N 1
ATOM 741 C 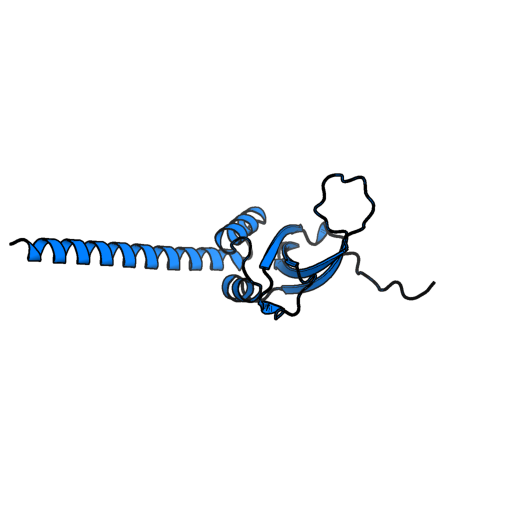CA . THR A 1 93 ? 13.254 4.424 -13.427 1.00 71.50 93 THR A CA 1
ATOM 742 C C . THR A 1 93 ? 13.368 3.013 -12.895 1.00 71.50 93 THR A C 1
ATOM 744 O O . THR A 1 93 ? 12.766 2.069 -13.407 1.00 71.50 93 THR A O 1
ATOM 747 N N . GLU A 1 94 ? 14.179 2.896 -11.857 1.00 81.56 94 GLU A N 1
ATOM 748 C CA . GLU A 1 94 ? 14.237 1.718 -11.016 1.00 81.56 94 GLU A CA 1
ATOM 749 C C . GLU A 1 94 ? 13.340 1.953 -9.811 1.00 81.56 94 GLU A C 1
ATOM 751 O O . GLU A 1 94 ? 13.449 2.976 -9.116 1.00 81.56 94 GLU A O 1
ATOM 756 N N . GLU A 1 95 ? 12.446 1.000 -9.588 1.00 85.44 95 GLU A N 1
ATOM 757 C CA . GLU A 1 95 ? 11.452 1.024 -8.534 1.00 85.44 95 GLU A CA 1
ATOM 758 C C . GLU A 1 95 ? 11.443 -0.298 -7.792 1.00 85.44 95 GLU A C 1
ATOM 760 O O . GLU A 1 95 ? 11.530 -1.367 -8.388 1.00 85.44 95 GLU A O 1
ATOM 765 N N . GLU A 1 96 ? 11.251 -0.218 -6.489 1.00 88.31 96 GLU A N 1
ATOM 766 C CA . GLU A 1 96 ? 10.853 -1.359 -5.686 1.00 88.31 96 GLU A CA 1
ATOM 767 C C . GLU A 1 96 ? 9.378 -1.184 -5.324 1.00 88.31 96 GLU A C 1
ATOM 769 O O . GLU A 1 96 ? 8.918 -0.079 -5.019 1.00 88.31 96 GLU A O 1
ATOM 774 N N . ARG A 1 97 ? 8.608 -2.260 -5.450 1.00 89.88 97 ARG A N 1
ATOM 775 C CA . ARG A 1 97 ? 7.150 -2.250 -5.377 1.00 89.88 97 ARG A CA 1
ATOM 776 C C . ARG A 1 97 ? 6.687 -3.170 -4.273 1.00 89.88 97 ARG A C 1
ATOM 778 O O . ARG A 1 97 ? 6.973 -4.362 -4.307 1.00 89.88 97 ARG A O 1
ATOM 785 N N . PHE A 1 98 ? 5.946 -2.622 -3.322 1.00 92.44 98 PHE A N 1
ATOM 786 C CA . PHE A 1 98 ? 5.257 -3.403 -2.301 1.00 92.44 98 PHE A CA 1
ATO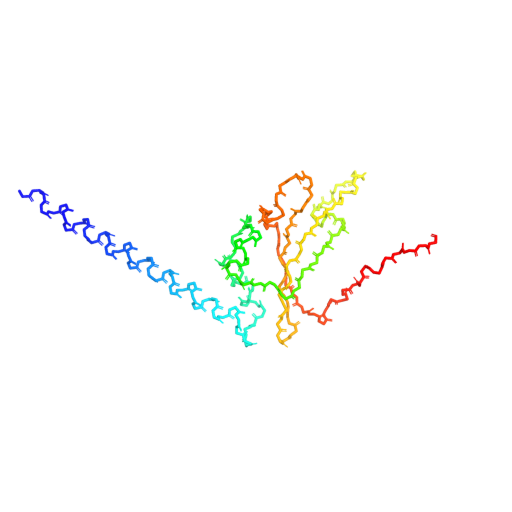M 787 C C . PHE A 1 98 ? 3.841 -3.675 -2.778 1.00 92.44 98 PHE A C 1
ATOM 789 O O . PHE A 1 98 ? 3.057 -2.742 -2.966 1.00 92.44 98 PHE A O 1
ATOM 796 N N . ILE A 1 99 ? 3.533 -4.949 -2.992 1.00 91.19 99 ILE A N 1
ATOM 797 C CA . ILE A 1 99 ? 2.251 -5.411 -3.508 1.00 91.19 99 ILE A CA 1
ATOM 798 C C . ILE A 1 99 ? 1.505 -6.111 -2.375 1.00 91.19 99 ILE A C 1
ATOM 800 O O . ILE A 1 99 ? 1.990 -7.090 -1.807 1.00 91.19 99 ILE A O 1
ATOM 804 N N . TYR A 1 100 ? 0.319 -5.597 -2.067 1.00 90.94 100 TYR A N 1
ATOM 805 C CA . TYR A 1 100 ? -0.628 -6.173 -1.121 1.00 90.94 100 TYR A CA 1
ATOM 806 C C . TYR A 1 100 ? -1.784 -6.763 -1.911 1.00 90.94 100 TYR A C 1
ATOM 808 O O . TYR A 1 100 ? -2.521 -6.022 -2.561 1.00 90.94 100 TYR A O 1
ATOM 816 N N . GLU A 1 101 ? -1.911 -8.083 -1.881 1.00 89.88 101 GLU A N 1
ATOM 817 C CA . GLU A 1 101 ? -2.969 -8.824 -2.569 1.00 89.88 101 GLU A CA 1
ATOM 818 C C . GLU A 1 101 ? -4.018 -9.277 -1.557 1.00 89.88 101 GLU A C 1
ATOM 820 O O . GLU A 1 101 ? -3.682 -9.669 -0.437 1.00 89.88 101 GLU A O 1
ATOM 825 N N . PHE A 1 102 ? -5.285 -9.223 -1.960 1.00 87.81 102 PHE A N 1
ATOM 826 C CA . PHE A 1 102 ? -6.425 -9.548 -1.110 1.00 87.81 102 PHE A CA 1
ATOM 827 C C . PHE A 1 102 ? -7.221 -10.721 -1.685 1.00 87.81 102 PHE A C 1
ATOM 829 O O . PHE A 1 102 ? -7.156 -11.019 -2.878 1.00 87.81 102 PHE A O 1
ATOM 836 N N . GLU A 1 103 ? -7.990 -11.392 -0.825 1.00 85.12 103 GLU A N 1
ATOM 837 C CA . GLU A 1 103 ? -8.734 -12.612 -1.178 1.00 85.12 103 GLU A CA 1
ATOM 838 C C . GLU A 1 103 ? -9.759 -12.404 -2.302 1.00 85.12 103 GLU A C 1
ATOM 840 O O . GLU A 1 103 ? -10.029 -13.322 -3.072 1.00 85.12 103 GLU A O 1
ATOM 845 N N . ASP A 1 104 ? -10.297 -11.190 -2.439 1.00 83.62 104 ASP A N 1
ATOM 846 C CA . ASP A 1 104 ? -11.229 -10.816 -3.508 1.00 83.62 104 ASP A CA 1
ATOM 847 C C . ASP A 1 104 ? -10.544 -10.617 -4.876 1.00 83.62 104 ASP A C 1
ATOM 849 O O . ASP A 1 104 ? -11.192 -10.246 -5.860 1.00 83.62 104 ASP A O 1
ATOM 853 N N . GLY A 1 105 ? -9.231 -10.851 -4.951 1.00 84.19 105 GLY A N 1
ATOM 854 C CA . GLY A 1 105 ? -8.421 -10.638 -6.142 1.00 84.19 105 GLY A CA 1
ATOM 855 C C . GLY A 1 105 ? -8.138 -9.164 -6.418 1.00 84.19 105 GLY A C 1
ATOM 856 O O . GLY A 1 105 ? -7.720 -8.822 -7.521 1.00 84.19 105 GLY A O 1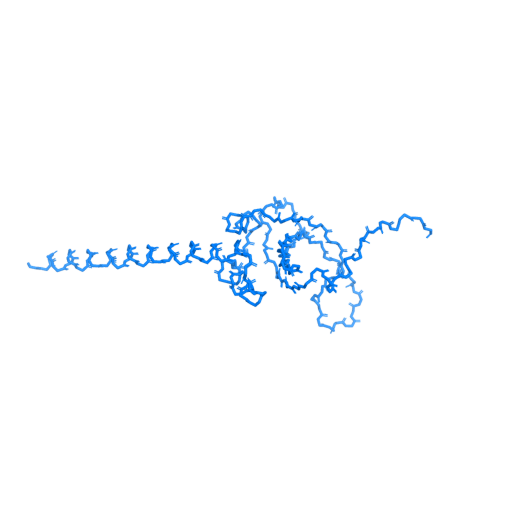
ATOM 857 N N . SER A 1 106 ? -8.369 -8.260 -5.467 1.00 87.50 106 SER A N 1
ATOM 858 C CA . SER A 1 106 ? -7.874 -6.889 -5.562 1.00 87.50 106 SER A CA 1
ATOM 859 C C . SER A 1 106 ? -6.421 -6.789 -5.091 1.00 87.50 106 SER A C 1
ATOM 861 O O . SER A 1 106 ? -5.921 -7.651 -4.365 1.00 87.50 106 SER A O 1
ATOM 863 N N . PHE A 1 107 ? -5.718 -5.739 -5.514 1.00 89.69 107 PHE A N 1
ATOM 864 C CA . PHE A 1 107 ? -4.388 -5.438 -4.995 1.00 89.69 107 PHE A CA 1
ATOM 865 C C . PHE A 1 107 ? -4.157 -3.930 -4.834 1.00 89.69 107 PHE A C 1
ATOM 867 O O . PHE A 1 107 ? -4.746 -3.101 -5.537 1.00 89.69 107 PHE A O 1
ATOM 874 N N . VAL A 1 108 ? -3.237 -3.590 -3.932 1.00 90.38 108 VAL A N 1
ATOM 875 C CA . VAL A 1 108 ? -2.625 -2.263 -3.804 1.00 90.38 108 VAL A CA 1
ATOM 876 C C . VAL A 1 108 ? -1.126 -2.389 -4.059 1.00 90.38 108 VAL A C 1
ATOM 878 O O . VAL A 1 108 ? -0.459 -3.208 -3.433 1.00 90.38 108 VAL A O 1
ATOM 881 N N . CYS A 1 109 ? -0.584 -1.558 -4.949 1.00 90.50 109 CYS A N 1
ATOM 882 C CA . CYS A 1 109 ? 0.846 -1.488 -5.241 1.00 90.50 109 CYS A CA 1
ATOM 883 C C . CYS A 1 109 ? 1.416 -0.129 -4.822 1.00 90.50 109 CYS A C 1
ATOM 885 O O . CYS A 1 109 ? 1.010 0.908 -5.349 1.00 90.50 109 CYS A O 1
ATOM 887 N N . LEU A 1 110 ? 2.391 -0.133 -3.912 1.00 90.94 110 LEU A N 1
ATOM 888 C CA . LEU A 1 110 ? 3.133 1.043 -3.452 1.00 90.94 110 LEU A CA 1
ATOM 889 C C . LEU A 1 110 ? 4.520 1.068 -4.113 1.00 90.94 110 LEU A C 1
ATOM 891 O O . LEU A 1 110 ? 5.268 0.102 -3.990 1.00 90.94 110 LEU A O 1
ATOM 895 N N . CYS A 1 111 ? 4.870 2.150 -4.813 1.00 88.56 111 CYS A N 1
ATOM 896 C CA . CYS A 1 111 ? 6.101 2.250 -5.608 1.00 88.56 111 CYS A CA 1
ATOM 897 C C . CYS A 1 111 ? 7.124 3.196 -4.969 1.00 88.56 111 CYS A C 1
ATOM 899 O O . CYS A 1 111 ? 6.863 4.392 -4.780 1.00 88.56 111 CYS A O 1
ATOM 901 N N . PHE A 1 112 ? 8.330 2.692 -4.741 1.00 87.50 112 PHE A N 1
ATOM 902 C CA . PHE A 1 112 ? 9.442 3.420 -4.141 1.00 87.50 112 PHE A CA 1
ATOM 903 C C . PHE A 1 112 ? 10.548 3.600 -5.173 1.00 87.50 112 PHE A C 1
ATOM 905 O O . PHE A 1 112 ? 10.977 2.636 -5.799 1.00 87.50 112 PHE A O 1
ATOM 912 N N . SER A 1 113 ? 11.018 4.833 -5.368 1.00 83.31 113 SER A N 1
ATOM 913 C CA . SER A 1 113 ? 12.127 5.080 -6.295 1.00 83.31 113 SER A CA 1
ATOM 914 C C . SER A 1 113 ? 13.444 4.650 -5.661 1.00 83.31 113 SER A C 1
ATOM 916 O O . SER A 1 113 ? 13.824 5.154 -4.601 1.00 83.31 113 SER A O 1
ATOM 918 N N . ILE A 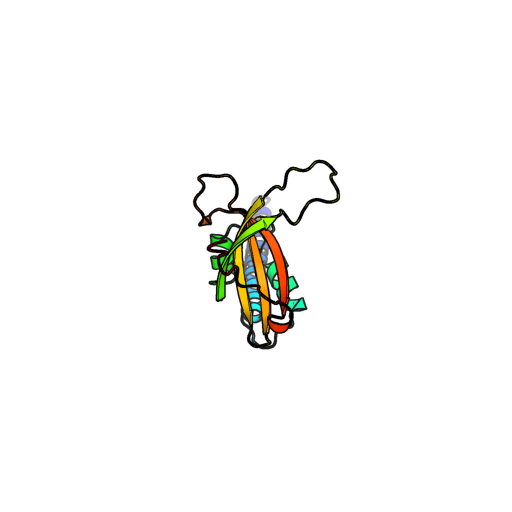1 114 ? 14.165 3.765 -6.346 1.00 78.62 114 ILE A N 1
ATOM 919 C CA . ILE A 1 114 ? 15.512 3.326 -5.955 1.00 78.62 114 ILE A CA 1
ATOM 920 C C . ILE A 1 114 ? 16.601 3.939 -6.855 1.00 78.62 114 ILE A C 1
ATOM 922 O O . ILE A 1 114 ? 17.791 3.768 -6.600 1.00 78.62 114 ILE A O 1
ATOM 926 N N . THR A 1 115 ? 16.205 4.755 -7.839 1.00 69.19 115 THR A N 1
ATOM 927 C CA . THR A 1 115 ? 17.120 5.393 -8.799 1.00 69.19 115 THR A CA 1
ATOM 928 C C . THR A 1 115 ? 18.075 6.377 -8.101 1.00 69.19 115 THR A C 1
ATOM 930 O O . THR A 1 115 ? 17.641 7.288 -7.396 1.00 69.19 115 THR A O 1
ATOM 933 N N . GLY A 1 116 ? 19.385 6.238 -8.338 1.00 59.97 116 GLY A N 1
ATOM 934 C CA . GLY A 1 116 ? 20.365 7.316 -8.147 1.00 59.97 116 GLY A CA 1
ATOM 935 C C . GLY A 1 116 ? 20.859 7.627 -6.727 1.00 59.97 116 GLY A C 1
ATOM 936 O O . GLY A 1 116 ? 21.294 8.755 -6.509 1.00 59.97 116 GLY A O 1
ATOM 937 N N . ALA A 1 117 ? 20.856 6.699 -5.758 1.00 53.94 117 ALA A N 1
ATOM 938 C CA . ALA A 1 117 ? 21.530 6.987 -4.478 1.00 53.94 117 ALA A CA 1
ATOM 939 C C . ALA A 1 117 ? 22.158 5.762 -3.783 1.00 53.94 117 ALA A C 1
ATOM 941 O O . ALA A 1 117 ? 21.658 4.654 -3.966 1.00 53.94 117 ALA A O 1
ATOM 942 N N . PRO A 1 118 ? 23.177 5.967 -2.922 1.00 53.25 118 PRO A N 1
ATOM 943 C CA . PRO A 1 118 ? 23.741 4.968 -2.002 1.00 53.25 118 PRO A CA 1
ATOM 944 C C . PRO A 1 118 ? 22.968 4.841 -0.668 1.00 53.25 118 PRO A C 1
ATOM 946 O O . PRO A 1 118 ? 23.477 4.269 0.290 1.00 53.25 118 PRO A O 1
ATOM 949 N N . LEU A 1 119 ? 21.759 5.407 -0.565 1.00 58.12 119 LEU A N 1
ATOM 950 C CA . LEU A 1 119 ? 20.924 5.330 0.641 1.00 58.12 119 LEU A CA 1
ATOM 951 C C . LEU A 1 119 ? 20.437 3.898 0.881 1.00 58.12 119 LEU A C 1
ATOM 953 O O . LEU A 1 119 ? 20.015 3.231 -0.071 1.00 58.12 119 LEU A O 1
ATOM 957 N N . ASN A 1 120 ? 20.432 3.484 2.155 1.00 67.50 120 ASN A N 1
ATOM 958 C CA . ASN A 1 120 ? 19.803 2.250 2.628 1.00 67.50 120 ASN A CA 1
ATOM 959 C C . ASN A 1 120 ? 18.436 2.074 1.954 1.00 67.50 120 ASN A C 1
ATOM 961 O O . ASN A 1 120 ? 17.603 2.981 2.006 1.00 67.50 120 ASN A O 1
ATOM 965 N N . LEU A 1 121 ? 18.200 0.912 1.335 1.00 66.94 121 LEU A N 1
ATOM 966 C CA . LEU A 1 121 ? 16.957 0.600 0.611 1.00 66.94 121 LEU A CA 1
ATOM 967 C C . LEU A 1 121 ? 15.707 0.947 1.439 1.00 66.94 121 LEU A C 1
ATOM 969 O O . LEU A 1 121 ? 14.777 1.560 0.937 1.00 66.94 121 LEU A O 1
ATOM 973 N N . ARG A 1 122 ? 15.746 0.704 2.754 1.00 73.88 122 ARG A N 1
ATOM 974 C CA . ARG A 1 122 ? 14.645 0.968 3.698 1.00 73.88 122 ARG A CA 1
ATOM 975 C C . ARG A 1 122 ? 14.247 2.442 3.866 1.00 73.88 122 ARG A C 1
ATOM 977 O O . ARG A 1 122 ? 13.175 2.714 4.403 1.00 73.88 122 ARG A O 1
ATOM 984 N N . GLU A 1 123 ? 15.072 3.394 3.435 1.00 73.94 123 GLU A N 1
ATOM 985 C CA . GLU A 1 123 ? 14.822 4.835 3.603 1.00 73.94 123 GLU A CA 1
ATOM 986 C C . GLU A 1 123 ? 14.211 5.503 2.367 1.00 73.94 123 GLU A C 1
ATOM 988 O O . GLU A 1 123 ? 14.026 6.722 2.344 1.00 73.94 123 GLU A O 1
ATOM 993 N N . ARG A 1 124 ? 13.888 4.727 1.329 1.00 78.88 124 ARG A N 1
ATOM 994 C CA . ARG A 1 124 ? 13.387 5.278 0.071 1.00 78.88 124 ARG A CA 1
ATOM 995 C C . ARG A 1 124 ? 11.945 5.768 0.207 1.00 78.88 124 ARG A C 1
ATOM 997 O O . ARG A 1 124 ? 11.124 5.071 0.806 1.00 78.88 124 ARG A O 1
ATOM 1004 N N . PRO A 1 125 ? 11.630 6.961 -0.329 1.00 83.56 125 PRO A N 1
ATOM 1005 C CA . PRO A 1 125 ? 10.304 7.542 -0.202 1.00 83.56 125 PRO A CA 1
ATOM 1006 C C . PRO A 1 125 ? 9.314 6.894 -1.172 1.00 83.56 125 PRO A C 1
ATOM 1008 O O 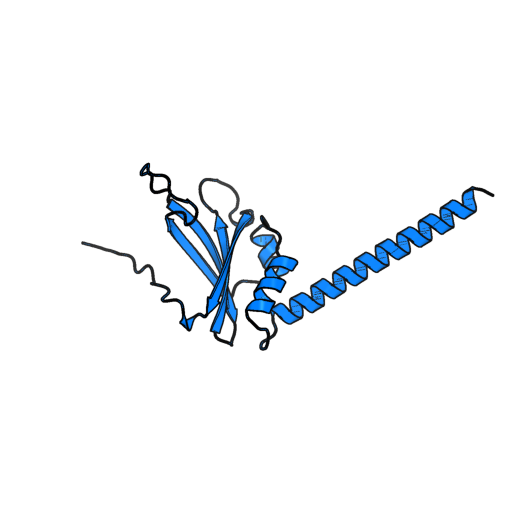. PRO A 1 125 ? 9.639 6.605 -2.329 1.00 83.56 125 PRO A O 1
ATOM 1011 N N . LEU A 1 126 ? 8.076 6.739 -0.711 1.00 84.62 126 LEU A N 1
ATOM 1012 C CA . LEU A 1 126 ? 6.931 6.408 -1.545 1.00 84.62 126 LEU A CA 1
ATOM 1013 C C . LEU A 1 126 ? 6.736 7.506 -2.592 1.00 84.62 126 LEU A C 1
ATOM 1015 O O . LEU A 1 126 ? 6.552 8.677 -2.252 1.00 84.62 126 LEU A O 1
ATOM 1019 N N . THR A 1 127 ? 6.753 7.116 -3.863 1.00 84.38 127 THR A N 1
ATOM 1020 C CA . THR A 1 127 ? 6.603 8.046 -4.993 1.00 84.38 127 THR A CA 1
ATOM 1021 C C . THR A 1 127 ? 5.196 8.058 -5.557 1.00 84.38 127 THR A C 1
ATOM 1023 O O . THR A 1 127 ? 4.695 9.110 -5.947 1.00 84.38 127 THR A O 1
ATOM 1026 N N . ARG A 1 128 ? 4.560 6.888 -5.606 1.00 85.44 128 ARG A N 1
ATOM 1027 C CA . ARG A 1 128 ? 3.192 6.713 -6.082 1.00 85.44 128 ARG A CA 1
ATOM 1028 C C . ARG A 1 128 ? 2.619 5.406 -5.572 1.00 85.44 128 ARG A C 1
ATOM 1030 O O . ARG A 1 128 ? 3.359 4.516 -5.157 1.00 85.44 128 ARG A O 1
ATOM 1037 N N . PHE A 1 129 ? 1.310 5.280 -5.685 1.00 87.62 129 PHE A N 1
ATOM 1038 C CA . PHE A 1 129 ? 0.636 4.005 -5.560 1.00 87.62 129 PHE A CA 1
ATOM 1039 C C . PHE A 1 129 ? -0.467 3.889 -6.602 1.00 87.62 129 PHE A C 1
ATOM 1041 O O . PHE A 1 129 ? -0.940 4.894 -7.133 1.00 87.62 129 PHE A O 1
ATOM 1048 N N . PHE A 1 130 ? -0.867 2.661 -6.886 1.00 86.25 130 PHE A N 1
ATOM 1049 C CA . PHE A 1 130 ? -2.030 2.366 -7.705 1.00 86.25 130 PHE A CA 1
ATOM 1050 C C . PHE A 1 130 ? -2.719 1.114 -7.179 1.00 86.25 130 PHE A C 1
ATOM 1052 O O . PHE A 1 130 ? -2.157 0.348 -6.393 1.00 86.25 130 PHE A O 1
ATOM 1059 N N . VAL A 1 131 ? -3.958 0.929 -7.608 1.00 86.06 131 VAL A N 1
ATOM 1060 C CA . VAL A 1 131 ? -4.794 -0.202 -7.223 1.00 86.06 131 VAL A CA 1
ATOM 1061 C C . VAL A 1 131 ? -5.371 -0.855 -8.463 1.00 86.06 131 VAL A C 1
ATOM 1063 O O . VAL A 1 131 ? -5.480 -0.222 -9.514 1.00 86.06 131 VAL A O 1
ATOM 1066 N N . GLY A 1 132 ? -5.764 -2.113 -8.341 1.00 84.69 132 GLY A N 1
ATOM 1067 C CA . GLY A 1 132 ? -6.434 -2.814 -9.423 1.00 84.69 132 GLY A CA 1
ATOM 1068 C C . GLY A 1 132 ? -6.927 -4.180 -8.987 1.00 84.69 132 GLY A C 1
ATOM 1069 O O . GLY A 1 132 ? -6.960 -4.495 -7.796 1.00 84.69 132 GLY A O 1
ATOM 1070 N N . ARG A 1 133 ? -7.303 -4.998 -9.968 1.00 82.19 133 ARG A N 1
ATOM 1071 C CA . ARG A 1 133 ? -7.583 -6.417 -9.760 1.00 82.19 133 ARG A CA 1
ATOM 1072 C C . ARG A 1 133 ? -6.464 -7.246 -10.357 1.00 82.19 133 ARG A C 1
ATOM 1074 O O . ARG A 1 133 ? -5.982 -6.949 -11.446 1.00 82.19 133 ARG A O 1
ATOM 1081 N N . THR A 1 134 ? -6.070 -8.300 -9.662 1.00 72.38 134 THR A N 1
ATOM 1082 C CA . THR A 1 134 ? -5.074 -9.270 -10.125 1.00 72.38 134 THR A CA 1
ATOM 1083 C C . THR A 1 134 ? -5.499 -9.902 -11.451 1.00 72.38 134 THR A C 1
ATOM 1085 O O . THR A 1 134 ? -4.657 -10.131 -12.312 1.00 72.38 134 THR A O 1
ATOM 1088 N N . ASN A 1 135 ? -6.809 -10.065 -11.669 1.00 66.88 135 ASN A N 1
ATOM 1089 C CA . ASN A 1 135 ? -7.384 -10.551 -12.928 1.00 66.88 135 ASN A CA 1
ATOM 1090 C C . ASN A 1 135 ? -7.251 -9.565 -14.104 1.00 66.88 135 ASN A C 1
ATOM 1092 O O . ASN A 1 135 ? -7.265 -9.995 -15.256 1.00 66.88 135 ASN A O 1
ATOM 1096 N N . ASP A 1 136 ? -7.114 -8.263 -13.835 1.00 60.84 136 ASP A N 1
ATOM 1097 C CA . ASP A 1 136 ? -6.998 -7.229 -14.875 1.00 60.84 136 ASP A CA 1
ATOM 1098 C C . ASP A 1 136 ? -5.543 -7.022 -15.321 1.00 60.84 136 ASP A C 1
ATOM 1100 O O . ASP A 1 136 ? -5.275 -6.401 -16.352 1.00 60.84 136 ASP A O 1
ATOM 1104 N N . ILE A 1 137 ? -4.584 -7.570 -14.570 1.00 51.00 137 ILE A N 1
ATOM 1105 C CA . ILE A 1 137 ? -3.163 -7.404 -14.841 1.00 51.00 137 ILE A CA 1
ATOM 1106 C C . ILE A 1 137 ? -2.611 -8.702 -15.412 1.00 51.00 137 ILE A C 1
ATOM 1108 O O . ILE A 1 137 ? -2.285 -9.651 -14.702 1.00 51.00 137 ILE A O 1
ATOM 1112 N N . ARG A 1 138 ? -2.392 -8.696 -16.734 1.00 45.44 138 ARG A N 1
ATOM 1113 C CA . ARG A 1 138 ? -1.264 -9.436 -17.305 1.00 45.44 138 ARG A CA 1
ATOM 1114 C C . ARG A 1 138 ? -0.010 -8.842 -16.673 1.00 45.44 138 ARG A C 1
ATOM 1116 O O . ARG A 1 138 ? 0.568 -7.900 -17.213 1.00 45.44 138 ARG A O 1
ATOM 1123 N N . PHE A 1 139 ? 0.391 -9.361 -15.516 1.00 45.41 139 PHE A N 1
ATOM 1124 C CA . PHE A 1 139 ? 1.750 -9.189 -15.038 1.00 45.41 139 PHE A CA 1
ATOM 1125 C C . PHE A 1 139 ? 2.533 -9.952 -16.083 1.00 45.41 139 PHE A C 1
ATOM 1127 O O . PHE A 1 139 ? 2.563 -11.177 -16.049 1.00 45.41 139 PHE A O 1
ATOM 1134 N N . ALA A 1 140 ? 3.027 -9.262 -17.112 1.00 35.41 140 ALA A N 1
ATOM 1135 C CA . ALA A 1 140 ? 4.035 -9.864 -17.949 1.00 35.41 140 ALA A CA 1
ATOM 1136 C C . ALA A 1 140 ? 5.126 -10.253 -16.951 1.00 35.41 140 ALA A C 1
ATOM 1138 O O . ALA A 1 140 ? 5.694 -9.344 -16.333 1.00 35.41 140 ALA A O 1
ATOM 1139 N N . PRO A 1 141 ? 5.394 -11.552 -16.709 1.00 35.38 141 PRO A N 1
ATOM 1140 C CA . PRO A 1 141 ? 6.671 -11.864 -16.124 1.00 35.38 141 PRO A CA 1
ATOM 1141 C C . PRO A 1 141 ? 7.657 -11.187 -17.068 1.00 35.38 141 PRO A C 1
ATOM 1143 O O . PRO A 1 141 ? 7.588 -11.379 -18.288 1.00 35.38 141 PRO A O 1
ATOM 1146 N N . VAL A 1 142 ? 8.534 -10.343 -16.535 1.00 42.09 142 VAL A N 1
ATOM 1147 C CA . VAL A 1 142 ? 9.771 -10.044 -17.245 1.00 42.09 142 VAL A CA 1
ATOM 1148 C C . VAL A 1 142 ? 10.543 -11.363 -17.211 1.00 42.09 142 VAL A C 1
ATOM 1150 O O . VAL A 1 142 ? 11.438 -11.571 -16.402 1.00 42.09 142 VAL A O 1
ATOM 1153 N N . LEU A 1 143 ? 10.094 -12.318 -18.031 1.00 34.50 143 LEU A N 1
ATOM 1154 C CA . LEU A 1 143 ? 10.903 -13.415 -18.499 1.00 34.50 143 LEU A CA 1
ATOM 1155 C C . LEU A 1 143 ? 12.055 -12.711 -19.183 1.00 34.50 143 LEU A C 1
ATOM 1157 O O . LEU A 1 143 ? 11.844 -11.950 -20.132 1.00 34.50 143 LEU A O 1
ATOM 1161 N N . GLY A 1 144 ? 13.242 -12.892 -18.613 1.00 38.34 144 GLY A N 1
ATOM 1162 C CA . GLY A 1 144 ? 14.466 -12.424 -19.217 1.00 38.34 144 GLY A CA 1
ATOM 1163 C C . GLY A 1 144 ? 14.435 -12.794 -20.690 1.00 38.34 144 GLY A C 1
ATOM 1164 O O . GLY A 1 144 ? 14.307 -13.964 -21.046 1.00 38.34 144 GLY A O 1
ATOM 1165 N N . SER A 1 145 ? 14.531 -11.787 -21.549 1.00 32.34 145 SER A N 1
ATOM 1166 C CA . SER A 1 145 ? 15.007 -12.011 -22.900 1.00 32.34 145 SER A CA 1
ATOM 1167 C C . SER A 1 145 ? 16.500 -12.317 -22.784 1.00 32.34 145 SER A C 1
ATOM 1169 O O . SER A 1 145 ? 17.347 -11.454 -23.011 1.00 32.34 145 SER A O 1
ATOM 1171 N N . GLU A 1 146 ? 16.815 -13.535 -22.343 1.00 39.09 146 GLU A N 1
ATOM 1172 C CA . GLU A 1 146 ? 18.007 -14.212 -22.821 1.00 39.09 146 GLU A CA 1
ATOM 1173 C C . GLU A 1 146 ? 17.841 -14.413 -24.330 1.00 39.09 146 GLU A C 1
ATOM 1175 O O . GLU A 1 146 ? 16.827 -14.933 -24.789 1.00 39.09 146 GLU A O 1
ATOM 1180 N N . ASN A 1 147 ? 18.878 -14.005 -25.060 1.00 35.00 147 ASN A N 1
ATOM 1181 C CA . ASN A 1 147 ? 19.267 -14.479 -26.384 1.00 35.00 147 ASN A CA 1
ATOM 1182 C C . ASN A 1 147 ? 18.236 -14.373 -27.520 1.00 35.00 147 ASN A C 1
ATOM 1184 O O . ASN A 1 147 ? 17.432 -15.278 -27.734 1.00 35.00 147 ASN A O 1
ATOM 1188 N N . GLN A 1 148 ? 18.412 -13.347 -28.359 1.00 34.72 148 GLN A N 1
ATOM 1189 C CA . GLN A 1 148 ? 18.782 -13.523 -29.775 1.00 34.72 148 GLN A CA 1
ATOM 1190 C C . GLN A 1 148 ? 19.277 -12.212 -30.387 1.00 34.72 148 GLN A C 1
ATOM 1192 O O . GLN A 1 148 ? 18.647 -11.162 -30.133 1.00 34.72 148 GLN A O 1
#

Sequence (148 aa):
MKGWYYRIILMALVTILVGLSCKRSQMKHDILQLWHGTNVALEQRVVIVQELVSAGARMSQVEDILGPPTRIELWHGPAENRASSPRRTRVYTEEERFIYEFEDGSFVCLCFSITGAPLNLRERPLTRFFVGRTNDIRFAPVLGSENQ